Protein AF-A0A5J5NFA6-F1 (afdb_monomer)

Radius of gyration: 13.46 Å; Cα contacts (8 Å, |Δi|>4): 69; chains: 1; bounding box: 34×23×32 Å

Solvent-accessible surface area (backbone atoms only — not comparable to full-atom values): 4034 Å² total; per-residue (Å²): 132,91,78,68,49,65,47,78,45,73,58,42,76,67,52,53,54,53,50,52,50,37,45,72,74,61,62,31,70,45,80,44,83,47,77,55,98,93,41,47,30,34,39,36,30,46,59,74,83,85,84,65,103,62,83,90,75,84,85,74,92,125

Mean predicted aligned error: 8.04 Å

InterPro domains:
  IPR000630 Small ribosomal subunit protein uS8 [PF00410] (2-50)
  IPR035987 Small ribosomal subunit protein uS8 superfamily [SSF56047] (2-55)

Foldseek 3Di:
DPLDQKDKDWDDPVVVVVVVVCVVVVQWDDWDWDADPNTIMIITGGDRPPDDPDDDDDPDPD

Structure (mmCIF, N/CA/C/O backbone):
data_AF-A0A5J5NFA6-F1
#
_entry.id   AF-A0A5J5NFA6-F1
#
loop_
_atom_site.group_PDB
_atom_site.id
_atom_site.type_symbol
_atom_site.label_atom_id
_atom_site.label_alt_id
_atom_site.label_comp_id
_atom_site.label_asym_id
_atom_site.label_entity_id
_atom_site.label_seq_id
_atom_site.pdbx_PDB_ins_code
_atom_site.Cartn_x
_atom_site.Cartn_y
_atom_site.Cartn_z
_atom_site.occupancy
_atom_site.B_iso_or_equiv
_atom_site.auth_seq_id
_atom_site.auth_comp_id
_atom_site.auth_asym_id
_atom_site.auth_atom_id
_atom_site.pdbx_PDB_model_num
ATOM 1 N N . MET A 1 1 ? 20.308 -3.187 3.091 1.00 65.50 1 MET A N 1
ATOM 2 C CA . MET A 1 1 ? 18.905 -3.670 3.056 1.00 65.50 1 MET A CA 1
ATOM 3 C C . MET A 1 1 ? 18.828 -5.112 3.544 1.00 65.50 1 MET A C 1
ATOM 5 O O . MET A 1 1 ? 19.549 -5.945 3.014 1.00 65.50 1 MET A O 1
ATOM 9 N N . ASN A 1 2 ? 17.942 -5.425 4.498 1.00 73.69 2 ASN A N 1
ATOM 10 C CA . ASN A 1 2 ? 17.814 -6.761 5.119 1.00 73.69 2 ASN A CA 1
ATOM 11 C C . ASN A 1 2 ? 17.096 -7.812 4.229 1.00 73.69 2 ASN A C 1
ATOM 13 O O . ASN A 1 2 ? 16.660 -8.848 4.709 1.00 73.69 2 ASN A O 1
ATOM 17 N N . ARG A 1 3 ? 16.906 -7.521 2.930 1.00 73.69 3 ARG A N 1
ATOM 18 C CA . ARG A 1 3 ? 16.287 -8.408 1.918 1.00 73.69 3 ARG A CA 1
ATOM 19 C C . ARG A 1 3 ? 14.970 -9.080 2.351 1.00 73.69 3 ARG A C 1
ATOM 21 O O . ARG A 1 3 ? 14.626 -10.138 1.829 1.00 73.69 3 ARG A O 1
ATOM 28 N N . LYS A 1 4 ? 14.223 -8.470 3.278 1.00 79.62 4 LYS A N 1
ATOM 29 C CA . LYS A 1 4 ? 12.938 -9.000 3.742 1.00 79.62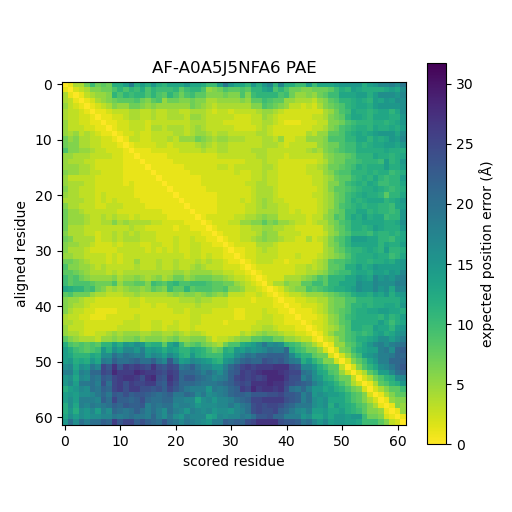 4 LYS A CA 1
ATOM 30 C C . LYS A 1 4 ? 11.943 -8.968 2.582 1.00 79.62 4 LYS A C 1
ATOM 32 O O . LYS A 1 4 ? 11.735 -7.917 1.986 1.00 79.62 4 LYS A O 1
ATOM 37 N N . GLY A 1 5 ? 11.359 -10.121 2.261 1.00 83.56 5 GLY A N 1
ATOM 38 C CA . GLY A 1 5 ? 10.328 -10.242 1.223 1.00 83.56 5 GLY A CA 1
ATOM 39 C C . GLY A 1 5 ? 8.953 -9.758 1.682 1.00 83.56 5 GLY A C 1
ATOM 40 O O . GLY A 1 5 ? 8.118 -9.423 0.851 1.00 83.56 5 GLY A O 1
ATOM 41 N N . THR A 1 6 ? 8.742 -9.667 2.996 1.00 88.50 6 THR A N 1
ATOM 42 C CA . THR A 1 6 ? 7.469 -9.262 3.589 1.00 88.50 6 THR A CA 1
ATOM 43 C C . THR A 1 6 ? 7.693 -8.138 4.590 1.00 88.5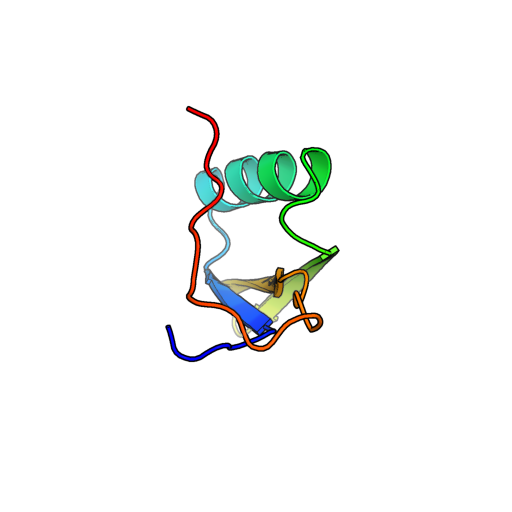0 6 THR A C 1
ATOM 45 O O . THR A 1 6 ? 8.615 -8.207 5.409 1.00 88.50 6 THR A O 1
ATOM 48 N N . ILE A 1 7 ? 6.854 -7.108 4.526 1.00 89.31 7 ILE A N 1
ATOM 49 C CA . ILE A 1 7 ? 6.893 -5.942 5.412 1.00 89.31 7 ILE A CA 1
ATOM 50 C C . ILE A 1 7 ? 5.501 -5.734 5.998 1.00 89.31 7 ILE A C 1
ATOM 52 O O . ILE A 1 7 ? 4.520 -5.736 5.263 1.00 89.31 7 ILE A O 1
ATOM 56 N N . GLN A 1 8 ? 5.417 -5.532 7.310 1.00 92.19 8 GLN A N 1
ATOM 57 C CA . GLN A 1 8 ? 4.186 -5.146 7.994 1.00 92.19 8 GLN A CA 1
ATOM 58 C C . GLN A 1 8 ? 4.264 -3.665 8.374 1.00 92.19 8 GLN A C 1
ATOM 60 O O . GLN A 1 8 ? 5.237 -3.240 8.995 1.00 92.19 8 GLN A O 1
ATOM 65 N N . ILE A 1 9 ? 3.248 -2.889 8.006 1.00 92.19 9 ILE A N 1
ATOM 66 C CA . ILE A 1 9 ? 3.109 -1.466 8.346 1.00 92.19 9 ILE A CA 1
ATOM 67 C C . ILE A 1 9 ? 1.712 -1.195 8.908 1.00 92.19 9 ILE A C 1
ATOM 69 O O . ILE A 1 9 ? 0.780 -1.948 8.638 1.00 92.19 9 ILE A O 1
ATOM 73 N N . GLY A 1 10 ? 1.544 -0.129 9.690 1.00 92.50 10 GLY A N 1
ATOM 74 C CA . GLY A 1 10 ? 0.215 0.309 10.128 1.00 92.50 10 GLY A CA 1
ATOM 75 C C . GLY A 1 10 ? -0.617 0.824 8.949 1.00 92.50 10 GLY A C 1
ATOM 76 O O . GLY A 1 10 ? -0.091 1.541 8.102 1.00 92.50 10 GLY A O 1
ATOM 77 N N . SER A 1 11 ? -1.902 0.468 8.900 1.00 91.12 11 SER A N 1
ATOM 78 C CA . SER A 1 11 ? -2.833 0.958 7.878 1.00 91.12 11 SER A CA 1
ATOM 79 C C . SER A 1 11 ? -3.356 2.336 8.272 1.00 91.12 11 SER A C 1
ATOM 81 O O . SER A 1 11 ? -4.173 2.473 9.181 1.00 91.12 11 SER A O 1
ATOM 83 N N . THR A 1 12 ? -2.880 3.360 7.580 1.00 92.69 12 THR A N 1
ATOM 84 C CA . THR A 1 12 ? -3.449 4.712 7.557 1.00 92.69 12 THR A CA 1
ATOM 85 C C . THR A 1 12 ? -3.968 5.031 6.155 1.00 92.69 12 THR A C 1
ATOM 87 O O . THR A 1 12 ? -3.506 4.446 5.172 1.00 92.69 12 THR A O 1
ATOM 90 N N . ASN A 1 13 ? -4.872 6.005 6.029 1.00 91.69 13 ASN A N 1
ATOM 91 C CA . ASN A 1 13 ? -5.425 6.421 4.730 1.00 91.69 13 ASN A CA 1
ATOM 92 C C . ASN A 1 13 ? -4.332 6.773 3.701 1.00 91.69 13 ASN A C 1
ATOM 94 O O . ASN A 1 13 ? -4.444 6.426 2.526 1.00 91.69 13 ASN A O 1
ATOM 98 N N . ILE A 1 14 ? -3.241 7.402 4.153 1.00 92.75 14 ILE A N 1
ATOM 99 C CA . ILE A 1 14 ? -2.091 7.749 3.306 1.00 92.75 14 ILE A CA 1
ATOM 100 C C . ILE A 1 14 ? -1.364 6.480 2.849 1.00 92.75 14 ILE A C 1
ATOM 102 O O . ILE A 1 14 ? -1.124 6.308 1.654 1.00 92.75 14 ILE A O 1
ATOM 106 N N . THR A 1 15 ? -1.055 5.559 3.770 1.00 92.00 15 THR A N 1
ATOM 107 C CA . THR A 1 15 ? -0.374 4.303 3.409 1.00 92.00 15 THR A CA 1
ATOM 108 C C . THR A 1 15 ? -1.209 3.449 2.463 1.00 92.00 15 THR A C 1
ATOM 110 O O . THR A 1 15 ? -0.652 2.852 1.550 1.00 92.00 15 THR A O 1
ATOM 113 N N . GLU A 1 16 ? -2.537 3.431 2.611 1.00 91.69 16 GLU A N 1
ATOM 114 C CA . GLU A 1 16 ? -3.412 2.690 1.703 1.00 91.69 16 GLU A CA 1
ATOM 115 C C . GLU A 1 16 ? -3.364 3.251 0.278 1.00 91.69 16 GLU A C 1
ATOM 117 O O . GLU A 1 16 ? -3.318 2.479 -0.680 1.00 91.69 16 GLU A O 1
ATOM 122 N N . ASN A 1 17 ? -3.324 4.576 0.122 1.00 94.19 17 ASN A N 1
ATOM 123 C CA . ASN A 1 17 ? -3.202 5.206 -1.192 1.00 94.19 17 ASN A CA 1
ATOM 124 C C . ASN A 1 17 ? -1.826 4.963 -1.826 1.00 94.19 17 ASN A C 1
ATOM 126 O O . ASN A 1 17 ? -1.764 4.598 -2.999 1.00 94.19 17 ASN A O 1
ATOM 130 N N . ILE A 1 18 ? -0.737 5.076 -1.057 1.00 92.12 18 ILE A N 1
ATOM 131 C CA . ILE A 1 18 ? 0.620 4.773 -1.546 1.00 92.12 18 ILE A CA 1
ATOM 132 C C . ILE A 1 18 ? 0.711 3.310 -1.989 1.00 92.12 18 ILE A C 1
ATOM 134 O O . ILE A 1 18 ? 1.175 3.014 -3.086 1.00 92.12 18 ILE A O 1
ATOM 138 N N . VAL A 1 19 ? 0.219 2.383 -1.168 1.00 91.81 19 VAL A N 1
ATOM 139 C CA . VAL A 1 19 ? 0.251 0.947 -1.467 1.00 91.81 19 VAL A CA 1
ATOM 140 C C . VAL A 1 19 ? -0.565 0.612 -2.719 1.00 91.81 19 VAL A C 1
ATOM 142 O O . VAL A 1 19 ? -0.135 -0.227 -3.508 1.00 91.81 19 VAL A O 1
ATOM 145 N N . LYS A 1 20 ? -1.693 1.295 -2.961 1.00 92.62 20 LYS A N 1
ATOM 146 C CA . LYS A 1 20 ? -2.451 1.159 -4.218 1.00 92.62 20 LYS A CA 1
ATOM 147 C C . LYS A 1 20 ? -1.636 1.589 -5.440 1.00 92.62 20 LYS A C 1
ATOM 149 O O . LYS A 1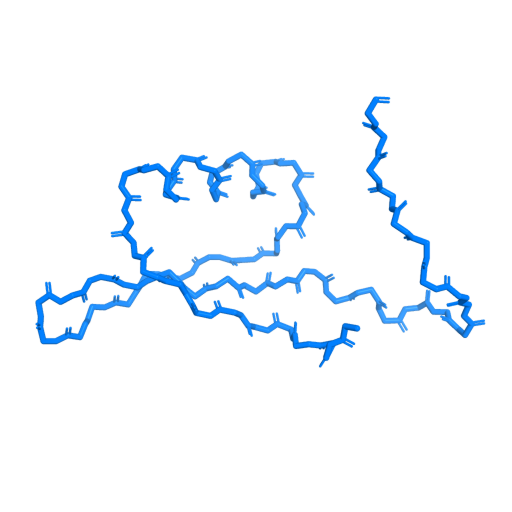 20 ? -1.712 0.910 -6.460 1.00 92.62 20 LYS A O 1
ATOM 154 N N . ILE A 1 21 ? -0.875 2.682 -5.353 1.00 94.50 21 ILE A N 1
ATOM 155 C CA . ILE A 1 21 ? -0.005 3.148 -6.446 1.00 94.50 21 ILE A CA 1
ATOM 156 C C . ILE A 1 21 ? 1.111 2.127 -6.692 1.00 94.50 21 ILE A C 1
ATOM 158 O O . ILE A 1 21 ? 1.258 1.643 -7.808 1.00 94.50 21 ILE A O 1
ATOM 162 N N . LEU A 1 22 ? 1.804 1.696 -5.634 1.00 90.56 22 LEU A N 1
ATOM 163 C CA . LEU A 1 22 ? 2.906 0.732 -5.733 1.00 90.56 22 LEU A CA 1
ATOM 164 C C . LEU A 1 22 ? 2.472 -0.632 -6.288 1.00 90.56 22 LEU A C 1
ATOM 166 O O . LEU A 1 22 ? 3.243 -1.289 -6.989 1.00 90.56 22 LEU A O 1
ATOM 170 N N . LEU A 1 23 ? 1.247 -1.066 -5.974 1.00 91.12 23 LEU A N 1
ATOM 171 C CA . LEU A 1 23 ? 0.665 -2.284 -6.534 1.00 91.12 23 LEU A CA 1
ATOM 172 C C . LEU A 1 23 ? 0.329 -2.110 -8.023 1.00 91.12 23 LEU A C 1
ATOM 174 O O . LEU A 1 23 ? 0.600 -3.008 -8.813 1.00 91.12 23 LEU A O 1
ATOM 178 N N . ARG A 1 24 ? -0.214 -0.950 -8.422 1.00 92.00 24 ARG A N 1
ATOM 179 C CA . ARG A 1 24 ? -0.508 -0.628 -9.831 1.00 92.00 24 ARG A CA 1
ATOM 180 C C . ARG A 1 24 ? 0.752 -0.522 -10.687 1.00 92.00 24 ARG A C 1
ATOM 182 O O . ARG A 1 24 ? 0.748 -0.973 -11.825 1.00 92.00 24 ARG A O 1
ATOM 189 N N . GLU A 1 25 ? 1.818 0.043 -10.140 1.00 89.75 25 GLU A N 1
ATOM 190 C CA . GLU A 1 25 ? 3.113 0.182 -10.816 1.00 89.75 25 GLU A CA 1
ATOM 191 C C . GLU A 1 25 ? 3.927 -1.127 -10.828 1.00 89.75 25 GLU A C 1
ATOM 193 O O . GLU A 1 25 ? 4.955 -1.221 -11.496 1.00 89.75 25 GLU A O 1
ATOM 198 N N . GLY A 1 26 ? 3.476 -2.165 -10.112 1.00 87.62 26 GLY A N 1
ATOM 199 C CA . GLY A 1 26 ? 4.119 -3.482 -10.097 1.00 87.62 26 GLY A CA 1
ATOM 200 C C . GLY A 1 26 ? 5.397 -3.561 -9.252 1.00 87.62 26 GLY A C 1
ATOM 201 O O . GLY A 1 26 ? 6.190 -4.497 -9.413 1.00 87.62 26 GLY A O 1
ATOM 202 N N . PHE A 1 27 ? 5.606 -2.600 -8.344 1.00 86.12 27 PHE A N 1
ATOM 203 C CA . PHE A 1 27 ? 6.711 -2.614 -7.377 1.00 86.12 27 PHE A CA 1
ATOM 204 C C . PHE A 1 27 ? 6.504 -3.661 -6.274 1.00 86.12 27 PHE A C 1
ATOM 206 O O . PHE A 1 27 ? 7.463 -4.272 -5.789 1.00 86.12 27 PHE A O 1
ATOM 2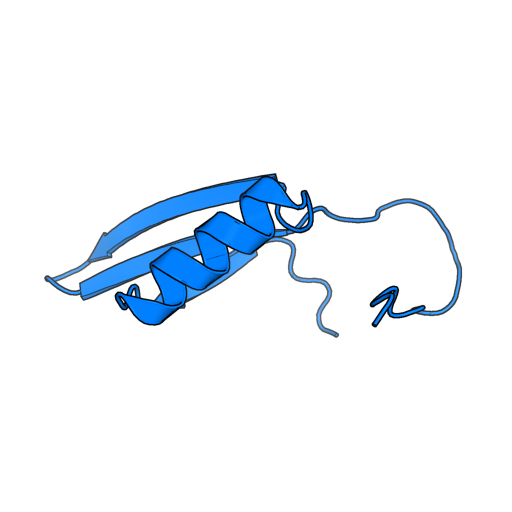13 N N . ILE A 1 28 ? 5.250 -3.872 -5.874 1.00 90.44 28 ILE A N 1
ATOM 214 C CA . ILE A 1 28 ? 4.836 -4.836 -4.851 1.00 90.44 28 ILE A CA 1
ATOM 215 C C . ILE A 1 28 ? 4.035 -5.938 -5.540 1.00 90.44 28 ILE A C 1
ATOM 217 O O . ILE A 1 28 ? 3.260 -5.666 -6.449 1.00 90.44 28 ILE A O 1
ATOM 221 N N . ASP A 1 29 ? 4.243 -7.178 -5.109 1.00 90.00 29 ASP A N 1
ATOM 222 C CA . ASP A 1 29 ? 3.565 -8.347 -5.667 1.00 90.00 29 ASP A CA 1
ATOM 223 C C . ASP A 1 29 ? 2.162 -8.510 -5.072 1.00 90.00 29 ASP A C 1
ATOM 225 O O . ASP A 1 29 ? 1.180 -8.713 -5.779 1.00 90.00 29 ASP A O 1
ATOM 229 N N . ASN A 1 30 ? 2.047 -8.366 -3.748 1.00 90.56 30 ASN A N 1
ATOM 230 C CA . ASN A 1 30 ? 0.773 -8.533 -3.063 1.00 90.56 30 ASN A CA 1
ATOM 231 C C . ASN A 1 30 ? 0.645 -7.666 -1.806 1.00 90.56 30 ASN A C 1
ATOM 233 O O . ASN A 1 30 ? 1.633 -7.273 -1.182 1.00 90.56 30 ASN A O 1
ATOM 237 N N . VAL A 1 31 ? -0.601 -7.417 -1.409 1.00 91.50 31 VAL A N 1
ATOM 238 C CA . VAL A 1 31 ? -0.981 -6.638 -0.232 1.00 91.50 31 VAL A CA 1
ATOM 239 C C . VAL A 1 31 ? -2.067 -7.393 0.523 1.00 91.50 31 VAL A C 1
ATOM 241 O O . VAL A 1 31 ? -3.112 -7.721 -0.033 1.00 91.50 31 VAL A O 1
ATOM 244 N N . ARG A 1 32 ? -1.853 -7.636 1.816 1.00 92.75 32 ARG A N 1
ATOM 245 C CA . ARG A 1 32 ? -2.846 -8.237 2.716 1.00 92.75 32 ARG A CA 1
ATOM 246 C C . ARG A 1 32 ? -3.202 -7.263 3.829 1.00 92.75 32 ARG A C 1
ATOM 248 O O . ARG A 1 32 ? -2.317 -6.642 4.410 1.00 92.75 32 ARG A O 1
ATOM 255 N N . LYS A 1 33 ? -4.490 -7.155 4.157 1.00 92.38 33 LYS A N 1
ATOM 256 C CA . LYS A 1 33 ? -4.957 -6.402 5.328 1.00 92.38 33 LYS A CA 1
ATOM 257 C C . LYS A 1 33 ? -5.075 -7.346 6.522 1.00 92.38 33 LYS A C 1
ATOM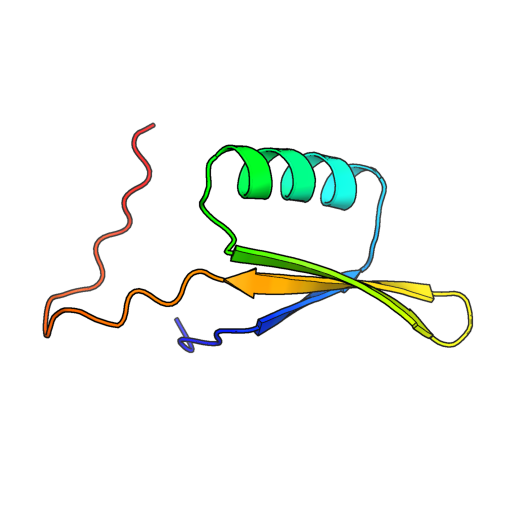 259 O O . LYS A 1 33 ? -5.663 -8.417 6.407 1.00 92.38 33 LYS A O 1
ATOM 264 N N . HIS A 1 34 ? -4.527 -6.943 7.660 1.00 91.00 34 HIS A N 1
ATOM 265 C CA . HIS A 1 34 ? -4.634 -7.656 8.927 1.00 91.00 34 HIS A CA 1
ATOM 266 C C . HIS A 1 34 ? -5.160 -6.705 10.001 1.00 91.00 34 HIS A C 1
ATOM 268 O O . HIS A 1 34 ? -4.741 -5.551 10.060 1.00 91.00 34 HIS A O 1
ATOM 274 N N . ARG A 1 35 ? -6.084 -7.164 10.845 1.00 91.50 35 ARG A N 1
ATOM 275 C CA . ARG A 1 35 ? -6.605 -6.382 11.969 1.00 91.50 35 ARG A CA 1
ATOM 276 C C . ARG A 1 35 ? -6.298 -7.122 13.259 1.00 91.50 35 ARG A C 1
ATOM 278 O O . ARG A 1 35 ? -6.743 -8.251 13.427 1.00 91.50 35 ARG A O 1
ATOM 285 N N . GLU A 1 36 ? -5.606 -6.458 14.172 1.00 89.50 36 GLU A N 1
ATOM 286 C CA . GLU A 1 36 ? -5.273 -6.997 15.487 1.00 89.50 36 GLU A CA 1
ATOM 287 C C . GLU A 1 36 ? -5.680 -5.989 16.561 1.00 89.50 36 GLU A C 1
ATOM 289 O O . GLU A 1 36 ? -5.282 -4.826 16.506 1.00 89.50 36 GLU A O 1
ATOM 294 N N . ARG A 1 37 ? -6.514 -6.413 17.521 1.00 85.69 37 ARG A N 1
ATOM 295 C CA . ARG A 1 37 ? -6.944 -5.604 18.681 1.00 85.69 37 ARG A CA 1
ATOM 296 C C . ARG A 1 37 ? -7.331 -4.157 18.316 1.00 85.69 37 ARG A C 1
ATOM 298 O O . ARG A 1 37 ? -6.883 -3.195 18.932 1.00 85.69 37 ARG A O 1
ATOM 305 N N . ASN A 1 38 ? -8.163 -4.020 17.281 1.00 87.94 38 ASN A N 1
ATOM 306 C CA . ASN A 1 38 ? -8.660 -2.756 16.719 1.00 87.94 38 ASN A CA 1
ATOM 307 C C . ASN A 1 38 ? -7.655 -1.899 15.919 1.00 87.94 38 ASN A C 1
ATOM 309 O O . ASN A 1 38 ? -8.034 -0.848 15.407 1.00 87.94 38 ASN A O 1
ATOM 313 N N . LYS A 1 39 ? -6.409 -2.346 15.750 1.00 89.56 39 LYS A N 1
ATOM 314 C CA . LYS A 1 39 ? -5.420 -1.716 14.868 1.00 89.56 39 LYS A CA 1
ATOM 315 C C . LYS A 1 39 ? -5.404 -2.419 13.518 1.00 89.56 39 LYS A C 1
ATOM 317 O O . LYS A 1 39 ? -5.501 -3.643 13.448 1.00 89.56 39 LYS A O 1
ATOM 322 N N . TYR A 1 40 ? -5.274 -1.643 12.450 1.00 93.00 40 TYR A N 1
ATOM 323 C CA . TYR A 1 40 ? -5.143 -2.164 11.095 1.00 93.00 40 TYR A CA 1
ATOM 324 C C . TYR A 1 40 ? -3.680 -2.165 10.674 1.00 93.00 40 TYR A C 1
ATOM 326 O O . TYR A 1 40 ? -2.949 -1.204 10.913 1.00 93.00 40 TYR A O 1
ATOM 334 N N . PHE A 1 41 ? -3.279 -3.230 10.001 1.00 93.50 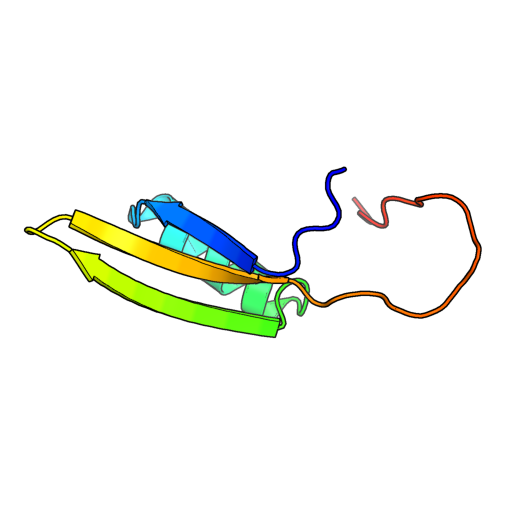41 PHE A N 1
ATOM 335 C CA . PHE A 1 41 ? -1.956 -3.427 9.444 1.00 93.50 41 PHE A CA 1
ATOM 336 C C . PHE A 1 41 ? -2.066 -3.838 7.979 1.00 93.50 41 PHE A C 1
ATOM 338 O O . PHE A 1 41 ? -2.967 -4.580 7.583 1.00 93.50 41 PHE A O 1
ATOM 345 N N . LEU A 1 42 ? -1.114 -3.373 7.184 1.00 93.81 42 LEU A N 1
ATOM 346 C CA . LEU A 1 42 ? -0.886 -3.808 5.818 1.00 93.81 42 LEU A CA 1
ATOM 347 C C . LEU A 1 42 ? 0.362 -4.678 5.805 1.00 93.81 42 LEU A C 1
ATOM 349 O O . LEU A 1 42 ? 1.429 -4.263 6.254 1.00 93.81 42 LEU A O 1
ATOM 353 N N . VAL A 1 43 ? 0.220 -5.887 5.283 1.00 92.88 43 VAL A N 1
ATOM 354 C CA . VAL A 1 43 ? 1.318 -6.811 5.034 1.00 92.88 43 VAL A CA 1
ATOM 355 C C . VAL A 1 43 ? 1.601 -6.785 3.539 1.00 92.88 43 VAL A C 1
ATOM 357 O O . VAL A 1 43 ? 0.791 -7.240 2.733 1.00 92.88 43 VAL A O 1
ATOM 360 N N . LEU A 1 44 ? 2.741 -6.209 3.177 1.00 92.69 44 LEU A N 1
ATOM 361 C CA . LEU A 1 44 ? 3.212 -6.038 1.809 1.00 92.69 44 LEU A CA 1
ATOM 362 C C . LEU A 1 44 ? 4.174 -7.170 1.464 1.00 92.69 44 LEU A C 1
ATOM 364 O O . LEU A 1 44 ? 5.133 -7.412 2.200 1.00 92.69 44 LEU A O 1
ATOM 368 N N . THR A 1 45 ? 3.951 -7.828 0.335 1.00 91.00 45 THR A N 1
ATOM 369 C CA . THR A 1 45 ? 4.879 -8.796 -0.249 1.00 91.00 45 THR A CA 1
ATOM 370 C C . THR A 1 45 ? 5.643 -8.104 -1.366 1.00 91.00 45 THR A C 1
ATOM 372 O O . THR A 1 45 ? 5.098 -7.827 -2.433 1.00 91.00 45 THR A O 1
ATOM 375 N N . LEU A 1 46 ? 6.908 -7.782 -1.111 1.00 86.69 46 LEU A N 1
ATOM 376 C CA . LEU A 1 46 ? 7.775 -7.165 -2.104 1.00 86.69 46 LEU A CA 1
ATOM 377 C C . LEU A 1 46 ? 8.113 -8.171 -3.197 1.00 86.69 46 LEU A C 1
ATOM 379 O O . LEU A 1 46 ? 8.405 -9.337 -2.920 1.00 86.69 46 LEU A O 1
ATOM 383 N N . ARG A 1 47 ? 8.171 -7.693 -4.441 1.00 79.75 47 ARG A N 1
ATOM 384 C CA . ARG A 1 47 ? 8.632 -8.512 -5.556 1.00 79.75 47 ARG A CA 1
ATOM 385 C C . ARG A 1 47 ? 10.113 -8.840 -5.359 1.00 79.75 47 ARG A C 1
ATOM 387 O O . ARG A 1 47 ? 11.000 -8.008 -5.555 1.00 79.75 47 ARG A O 1
ATOM 394 N N . HIS A 1 48 ? 10.397 -10.066 -4.930 1.00 69.06 48 HIS A N 1
ATOM 395 C CA . HIS A 1 48 ? 11.758 -10.507 -4.654 1.00 69.06 48 HIS A CA 1
ATOM 396 C C . HIS A 1 48 ? 12.539 -10.688 -5.967 1.00 69.06 48 HIS A C 1
ATOM 398 O O . HIS A 1 48 ? 12.337 -11.651 -6.707 1.00 69.06 48 HIS A O 1
ATOM 404 N N . ARG A 1 49 ? 13.465 -9.767 -6.271 1.00 64.19 49 ARG A N 1
ATOM 405 C CA . ARG A 1 49 ? 14.352 -9.858 -7.444 1.00 64.19 49 ARG A CA 1
ATOM 406 C C . ARG A 1 49 ? 15.444 -10.906 -7.194 1.00 64.19 49 ARG A C 1
ATOM 408 O 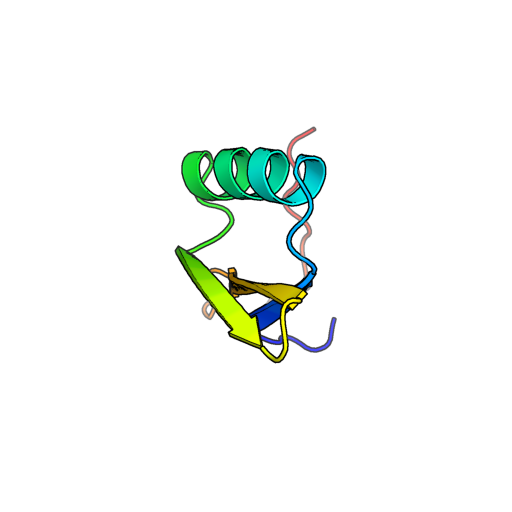O . ARG A 1 49 ? 16.547 -10.578 -6.769 1.00 64.19 49 ARG A O 1
ATOM 415 N N . ARG A 1 50 ? 15.128 -12.182 -7.430 1.00 59.62 50 ARG A N 1
ATOM 416 C CA . ARG A 1 50 ? 16.013 -13.327 -7.130 1.00 59.62 50 ARG A CA 1
ATOM 417 C C . ARG A 1 50 ? 17.125 -13.580 -8.159 1.00 59.62 50 ARG A C 1
ATOM 419 O O . ARG A 1 50 ? 17.954 -14.453 -7.945 1.00 59.62 50 ARG A O 1
ATOM 426 N N . ASN A 1 51 ? 17.203 -12.795 -9.234 1.00 54.22 51 ASN A N 1
ATOM 427 C CA . ASN A 1 51 ? 18.150 -13.035 -10.324 1.00 54.22 51 ASN A CA 1
ATOM 428 C C . ASN A 1 51 ? 19.170 -11.903 -10.466 1.00 54.22 51 ASN A C 1
ATOM 430 O O . ASN A 1 51 ? 18.915 -10.912 -11.149 1.00 54.22 51 ASN A O 1
ATOM 434 N N . ARG A 1 52 ? 20.329 -12.095 -9.822 1.00 50.75 52 ARG A N 1
ATOM 435 C CA . ARG A 1 52 ? 21.704 -11.872 -10.321 1.00 50.75 52 ARG A CA 1
ATOM 436 C C . ARG A 1 52 ? 22.631 -11.541 -9.153 1.00 50.75 52 ARG A C 1
ATOM 438 O O . ARG A 1 52 ? 22.349 -10.661 -8.346 1.00 50.75 52 ARG A O 1
ATOM 445 N N . LYS A 1 53 ? 23.774 -12.227 -9.113 1.00 49.12 53 LYS A N 1
ATOM 446 C CA . LYS A 1 53 ? 24.991 -11.812 -8.406 1.00 49.12 53 LYS A CA 1
ATOM 447 C C . LYS A 1 53 ? 25.457 -10.449 -8.957 1.00 49.12 53 LYS A C 1
ATOM 449 O O . LYS A 1 53 ? 26.381 -10.393 -9.756 1.00 49.12 53 LYS A O 1
ATOM 454 N N . GLY A 1 54 ? 24.771 -9.361 -8.622 1.00 60.56 54 GLY A N 1
ATOM 455 C CA . GLY A 1 54 ? 25.089 -8.015 -9.094 1.00 60.56 54 GLY A CA 1
ATOM 456 C C . GLY A 1 54 ? 24.758 -6.967 -8.030 1.00 60.56 54 GLY A C 1
ATOM 457 O O . GLY A 1 54 ? 23.808 -7.169 -7.267 1.00 60.56 54 GLY A O 1
ATOM 458 N N . PRO A 1 55 ? 25.544 -5.878 -7.938 1.00 57.66 55 PRO A N 1
ATOM 459 C CA . PRO A 1 55 ? 25.385 -4.865 -6.905 1.00 57.66 55 PRO A CA 1
ATOM 460 C C . PRO A 1 55 ? 23.992 -4.232 -6.953 1.00 57.66 55 P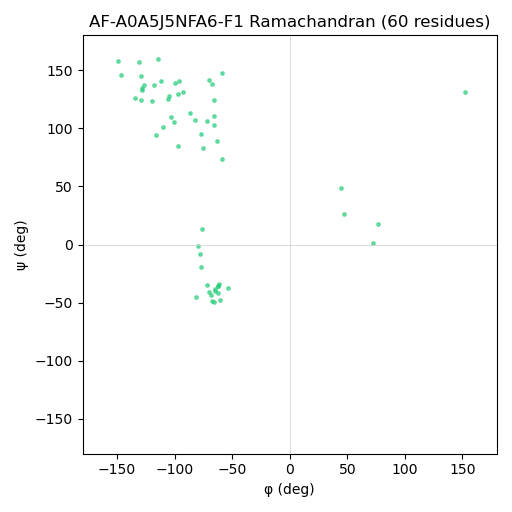RO A C 1
ATOM 462 O O . PRO A 1 55 ? 23.361 -4.112 -8.005 1.00 57.66 55 PRO A O 1
ATOM 465 N N . HIS A 1 56 ? 23.517 -3.862 -5.769 1.00 58.12 56 HIS A N 1
ATOM 466 C CA . HIS A 1 56 ? 22.184 -3.349 -5.492 1.00 58.12 56 HIS A CA 1
ATOM 467 C C . HIS A 1 56 ? 21.935 -2.020 -6.224 1.00 58.12 56 HIS A C 1
ATOM 469 O O . HIS A 1 56 ? 22.236 -0.953 -5.703 1.00 58.12 56 HIS A O 1
ATOM 475 N N . ARG A 1 57 ? 21.421 -2.084 -7.458 1.00 58.75 57 ARG A N 1
ATOM 476 C CA . ARG A 1 57 ? 21.004 -0.898 -8.215 1.00 58.75 57 ARG A CA 1
ATOM 477 C C . ARG A 1 57 ? 19.566 -0.550 -7.850 1.00 58.75 57 ARG A C 1
ATOM 479 O O . ARG A 1 57 ? 18.653 -1.318 -8.161 1.00 58.75 57 ARG A O 1
ATOM 486 N N . THR A 1 58 ? 19.380 0.590 -7.195 1.00 59.09 58 THR A N 1
ATOM 487 C CA . THR A 1 58 ? 18.076 1.234 -7.031 1.00 59.09 58 THR A CA 1
ATOM 488 C C . THR A 1 58 ? 17.614 1.673 -8.416 1.00 59.09 58 THR A C 1
ATOM 490 O O . THR A 1 58 ? 18.235 2.539 -9.021 1.00 59.09 58 THR A O 1
ATOM 493 N N . ILE A 1 59 ? 16.581 1.032 -8.961 1.00 59.53 59 ILE A N 1
ATOM 494 C CA . ILE A 1 59 ? 15.926 1.498 -10.187 1.00 59.53 59 ILE A CA 1
ATOM 495 C C . ILE A 1 59 ? 14.709 2.286 -9.717 1.00 59.53 59 ILE A C 1
ATOM 497 O O . ILE A 1 59 ? 13.630 1.730 -9.539 1.00 59.53 59 ILE A O 1
ATOM 501 N N . LEU A 1 60 ? 14.935 3.557 -9.413 1.00 58.41 60 LEU A N 1
ATOM 502 C CA . LEU A 1 60 ? 13.892 4.571 -9.377 1.00 58.41 60 LEU A CA 1
ATOM 503 C C . LEU A 1 60 ? 14.195 5.450 -10.584 1.00 58.41 60 LEU A C 1
ATOM 505 O O . LEU A 1 60 ? 15.157 6.211 -10.555 1.00 58.41 60 LEU A O 1
ATOM 509 N N . ASN A 1 61 ? 13.456 5.250 -11.673 1.00 56.78 61 ASN A N 1
ATOM 510 C CA . ASN A 1 61 ? 13.487 6.188 -12.787 1.00 56.78 61 ASN A CA 1
ATOM 511 C C . ASN A 1 61 ? 12.631 7.379 -12.343 1.00 56.78 61 ASN A C 1
ATOM 513 O O . ASN A 1 61 ? 11.405 7.284 -12.396 1.00 56.78 61 ASN A O 1
ATOM 517 N N . LEU A 1 62 ? 13.281 8.408 -11.794 1.00 54.94 62 LEU A N 1
ATOM 518 C CA . LEU A 1 62 ? 12.676 9.698 -11.465 1.00 54.94 62 LEU A CA 1
ATOM 519 C C . LEU A 1 62 ? 12.910 10.668 -12.625 1.00 54.94 62 LEU A C 1
ATOM 521 O O . LEU A 1 62 ? 14.059 10.679 -13.126 1.00 54.94 62 LEU A O 1
#

Organism: Gossypium barbadense (NCBI:txid3634)

pLDDT: mean 81.65, std 14.44, range [49.12, 94.5]

Nea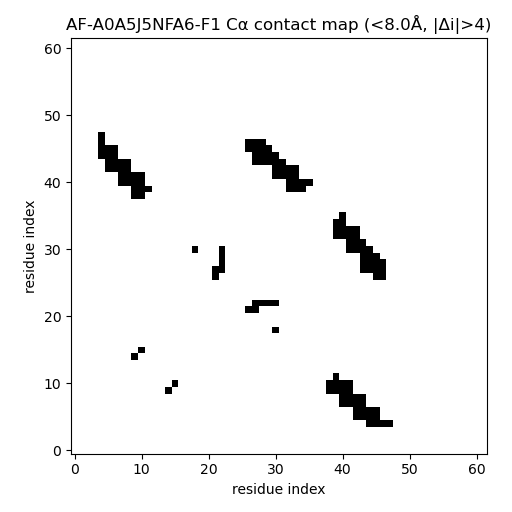rest PDB structures (foldseek):
  5mmm-assembly1_h  TM=8.948E-01  e=5.678E-07  Spinacia oleracea
  4v61-assembly1_AH  TM=8.260E-01  e=2.719E-06  Spinacia oleracea
  1sei-assembly1_B  TM=9.394E-01  e=2.258E-03  Geobacillus stearothermophilus
  7m4u-assembly1_h  TM=8.914E-01  e=3.129E-03  Acinetobacter baumannii AB0057
  8cd1-assembly1_h  TM=8.956E-01  e=2.878E-02  Pseudomonas aeruginosa PAO1

Secondary structure (DSSP, 8-state):
----SEEEEE--HHHHHHHHHHHHTTSEEEEEEEEETTEEEEEEEE------S---------

Sequence (62 aa):
MNRKGTIQIGSTNITENIVKILLREGFIDNVRKHRERNKYFLVLTLRHRRNRKGPHRTILNL